Protein AF-A0A450SAB7-F1 (afdb_monomer_lite)

Organism: NCBI:txid2126340

pLDDT: mean 92.73, std 8.36, range [44.41, 98.0]

Secondary structure (DSSP, 8-state):
---TTHHHHHHHHHHHHHHHHHHTTPPPPHHHHHHHHHHHHHHHHHHHHHHHHHHHHHHHHHHHHHHHHHHHHHHHHHHHHHHHHHHHHHHHHHHHHHHHHHHHHHHHHHHHHHHHHHHHHHHHHHHHHHHHHHHHHHHHHHHHHHHHHHHHHHHHHHH--

Structure (mmCIF, N/CA/C/O backbone):
data_AF-A0A450SAB7-F1
#
_entry.id   AF-A0A450SAB7-F1
#
loop_
_atom_site.group_PDB
_atom_site.id
_atom_site.type_symbol
_atom_site.label_atom_id
_atom_site.label_alt_id
_atom_site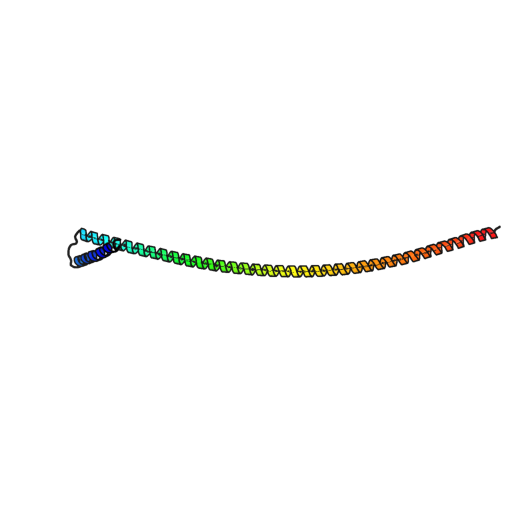.label_comp_id
_atom_site.label_asym_id
_atom_site.label_entity_id
_atom_site.label_seq_id
_atom_site.pdbx_PDB_ins_code
_atom_site.Cartn_x
_atom_site.Cartn_y
_atom_site.Cartn_z
_atom_site.occupancy
_atom_site.B_iso_or_equiv
_atom_site.auth_seq_id
_atom_site.auth_comp_id
_atom_site.auth_asym_id
_atom_site.auth_atom_id
_atom_site.pdbx_PDB_model_num
ATOM 1 N N . MET A 1 1 ? -38.929 15.136 47.526 1.00 44.41 1 MET A N 1
ATOM 2 C CA . MET A 1 1 ? -38.380 13.835 47.103 1.00 44.41 1 MET A CA 1
ATOM 3 C C . MET A 1 1 ? -38.341 13.004 48.370 1.00 44.41 1 MET A C 1
ATOM 5 O O . MET A 1 1 ? -37.543 13.317 49.239 1.00 44.41 1 MET A O 1
ATOM 9 N N . PHE A 1 2 ? -39.339 12.145 48.585 1.00 47.22 2 PHE A N 1
ATOM 10 C CA . PHE A 1 2 ? -39.374 11.290 49.775 1.00 47.22 2 PHE A CA 1
ATOM 11 C C . PHE A 1 2 ? -38.176 10.336 49.702 1.00 47.22 2 PHE A C 1
ATOM 13 O O . PHE A 1 2 ? -37.853 9.883 48.605 1.00 47.22 2 PHE A O 1
ATOM 20 N N . ASP A 1 3 ? -37.490 10.091 50.820 1.00 51.09 3 ASP A N 1
ATOM 21 C CA . ASP A 1 3 ? -36.379 9.136 50.872 1.00 51.09 3 ASP A CA 1
ATOM 22 C C . ASP A 1 3 ? -36.856 7.785 50.321 1.00 51.09 3 ASP A C 1
ATOM 24 O O . ASP A 1 3 ? -37.761 7.160 50.881 1.00 51.09 3 ASP A O 1
ATOM 28 N N . ASN A 1 4 ? -36.256 7.353 49.209 1.00 60.25 4 ASN A N 1
ATOM 29 C CA . ASN A 1 4 ? -36.675 6.177 48.436 1.00 60.25 4 ASN A CA 1
ATOM 30 C C . ASN A 1 4 ? -36.613 4.853 49.227 1.00 60.25 4 ASN A C 1
ATOM 32 O O . ASN A 1 4 ? -37.200 3.872 48.787 1.00 60.25 4 ASN A O 1
ATOM 36 N N . ASP A 1 5 ? -35.973 4.840 50.401 1.00 79.12 5 ASP A N 1
ATOM 37 C CA . ASP A 1 5 ? -35.764 3.639 51.221 1.00 79.12 5 ASP A CA 1
ATOM 38 C C . ASP A 1 5 ? -36.617 3.591 52.500 1.00 79.12 5 ASP A C 1
ATOM 40 O O . ASP A 1 5 ? -36.474 2.663 53.296 1.00 79.12 5 ASP A O 1
ATOM 44 N N . ILE A 1 6 ? -37.493 4.574 52.756 1.00 84.69 6 ILE A N 1
ATOM 45 C CA . ILE A 1 6 ? -38.307 4.584 53.993 1.00 84.69 6 ILE A CA 1
ATOM 46 C C . ILE A 1 6 ? -39.180 3.325 54.085 1.00 84.69 6 ILE A C 1
ATOM 48 O O . ILE A 1 6 ? -39.285 2.719 55.151 1.00 84.69 6 ILE A O 1
ATOM 52 N N . PHE A 1 7 ? -39.790 2.923 52.969 1.00 85.38 7 PHE A N 1
ATOM 53 C CA . PHE A 1 7 ? -40.660 1.750 52.912 1.00 85.38 7 PHE A CA 1
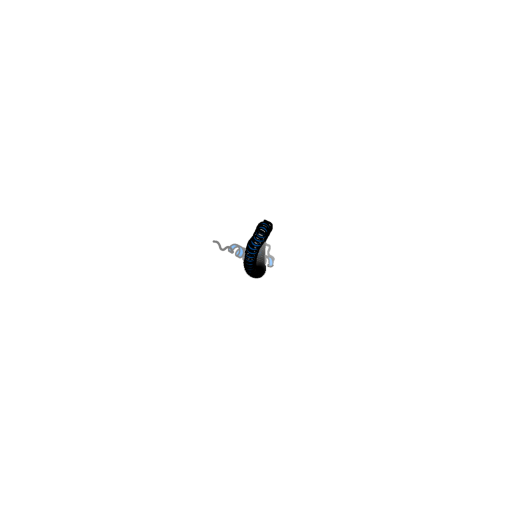ATOM 54 C C . PHE A 1 7 ? -39.885 0.440 53.098 1.00 85.38 7 PHE A C 1
ATOM 56 O O . PHE A 1 7 ? -40.333 -0.421 53.847 1.00 85.38 7 PHE A O 1
ATOM 63 N N . GLU A 1 8 ? -38.705 0.319 52.486 1.00 86.56 8 GLU A N 1
ATOM 64 C CA . GLU A 1 8 ? -37.839 -0.859 52.624 1.00 86.56 8 GLU A CA 1
ATOM 65 C C . GLU A 1 8 ? -37.318 -1.012 54.055 1.00 86.56 8 GLU A C 1
ATOM 67 O O . GLU A 1 8 ? -37.449 -2.074 54.654 1.00 86.56 8 GLU A O 1
ATOM 72 N N . LYS A 1 9 ? -36.835 0.075 54.670 1.00 90.31 9 LYS A N 1
ATOM 73 C CA . LYS A 1 9 ? -36.402 0.062 56.079 1.00 90.31 9 LYS A CA 1
ATOM 74 C C . LYS A 1 9 ? -37.541 -0.301 57.030 1.00 90.31 9 LYS A C 1
ATOM 76 O O . LYS A 1 9 ? -37.324 -1.005 58.016 1.00 90.31 9 LYS A O 1
ATOM 81 N N . TRP A 1 10 ? -38.755 0.175 56.745 1.00 92.12 10 TRP A N 1
ATOM 82 C CA . TRP A 1 10 ? -39.942 -0.187 57.516 1.00 92.12 10 TRP A CA 1
ATOM 83 C C . TRP A 1 10 ? -40.319 -1.665 57.329 1.00 92.12 10 TRP A C 1
ATOM 85 O O . TRP A 1 10 ? -40.584 -2.344 58.321 1.00 92.12 10 TRP A O 1
ATOM 95 N N . LEU A 1 11 ? -40.295 -2.180 56.094 1.00 91.12 11 LEU A N 1
ATOM 96 C CA . LEU A 1 11 ? -40.537 -3.593 55.781 1.00 91.12 11 LEU A CA 1
ATOM 97 C C . LEU A 1 11 ? -39.510 -4.511 56.451 1.00 91.12 11 LEU A C 1
ATOM 99 O O . LEU A 1 11 ? -39.886 -5.551 56.991 1.00 91.12 11 LEU A O 1
ATOM 103 N N . ASP A 1 12 ? -38.236 -4.125 56.460 1.00 92.31 12 ASP A N 1
ATOM 104 C CA . ASP A 1 12 ? -37.149 -4.865 57.108 1.00 92.31 12 ASP A CA 1
ATOM 105 C C . ASP A 1 12 ? -37.350 -4.955 58.611 1.00 92.31 12 ASP A C 1
ATOM 107 O O . ASP A 1 12 ? -37.361 -6.049 59.173 1.00 92.31 12 ASP A O 1
ATOM 111 N N . SER A 1 13 ? -37.586 -3.810 59.254 1.00 94.38 13 SER A N 1
ATOM 112 C CA . SER A 1 13 ? -37.861 -3.770 60.688 1.00 94.38 13 SER A CA 1
ATOM 113 C C . SER A 1 13 ? -39.097 -4.599 61.029 1.00 94.38 13 SER A C 1
ATOM 115 O O . SER A 1 13 ? -39.061 -5.423 61.938 1.00 94.38 13 SER A O 1
ATOM 117 N N . LYS A 1 14 ? -40.192 -4.424 60.278 1.00 93.50 14 LYS A N 1
ATOM 118 C CA . LYS A 1 14 ? -41.463 -5.072 60.597 1.00 93.50 14 LYS A CA 1
ATOM 119 C C . LYS A 1 14 ? -41.436 -6.576 60.342 1.00 93.50 14 LYS A C 1
ATOM 121 O O . LYS A 1 14 ? -42.002 -7.330 61.128 1.00 93.50 14 LYS A O 1
ATOM 126 N N . SER A 1 15 ? -40.794 -7.017 59.262 1.00 93.12 15 SER A N 1
ATOM 127 C CA . SER A 1 15 ? -40.608 -8.444 58.985 1.00 93.12 15 SER A CA 1
ATOM 128 C C . SER A 1 15 ? -39.698 -9.108 60.020 1.00 93.12 15 SER A C 1
ATOM 130 O O . SER A 1 15 ? -40.005 -10.223 60.433 1.00 93.12 15 SER A O 1
ATOM 132 N N . GLY A 1 16 ? -38.661 -8.414 60.508 1.00 93.62 16 GLY A N 1
ATOM 133 C CA . GLY A 1 16 ? -37.814 -8.871 61.615 1.00 93.62 16 GLY A CA 1
ATOM 134 C C . GLY A 1 16 ? -38.610 -9.149 62.893 1.00 93.62 16 GLY A C 1
ATOM 135 O O . GLY A 1 16 ? -38.570 -10.271 63.398 1.00 93.62 16 GLY A O 1
ATOM 136 N N . ASP A 1 17 ? -39.418 -8.181 63.340 1.00 94.06 17 ASP A N 1
ATOM 137 C CA . ASP A 1 17 ? -40.289 -8.334 64.518 1.00 94.06 17 ASP A CA 1
ATOM 138 C C . ASP A 1 17 ? -41.258 -9.525 64.370 1.00 94.06 17 ASP A C 1
ATOM 140 O O . ASP A 1 17 ? -41.539 -10.256 65.321 1.00 94.06 17 ASP A O 1
ATOM 144 N N . ILE A 1 18 ? -41.795 -9.729 63.160 1.00 92.69 18 ILE A N 1
ATOM 145 C CA . ILE A 1 18 ? -42.744 -10.809 62.857 1.00 92.69 18 ILE A CA 1
ATOM 146 C C . ILE A 1 18 ? -42.056 -12.181 62.893 1.00 92.69 18 ILE A C 1
ATOM 148 O O . ILE A 1 18 ? -42.632 -13.139 63.412 1.00 92.69 18 ILE A O 1
ATOM 152 N N . VAL A 1 19 ? -40.837 -12.288 62.359 1.00 91.88 19 VAL A N 1
ATOM 153 C CA . VAL A 1 19 ? -40.046 -13.529 62.388 1.00 91.88 19 VAL A CA 1
ATOM 154 C C . VAL A 1 19 ? -39.644 -13.882 63.822 1.00 91.88 19 VAL A C 1
ATOM 156 O O . VAL A 1 19 ? -39.727 -15.048 64.205 1.00 91.88 19 VAL A O 1
ATOM 159 N N . GLU A 1 20 ? -39.271 -12.896 64.640 1.00 92.88 20 GLU A N 1
ATOM 160 C CA . GLU A 1 20 ? -38.942 -13.107 66.054 1.00 92.88 20 GLU A CA 1
ATOM 161 C C . GLU A 1 20 ? -40.156 -13.602 66.852 1.00 92.88 20 GLU A C 1
ATOM 163 O O . GLU A 1 20 ? -40.076 -14.606 67.563 1.00 92.88 20 GLU A O 1
ATOM 168 N N . LYS A 1 21 ? -41.315 -12.971 66.647 1.00 91.38 21 LYS A N 1
ATOM 169 C CA . LYS A 1 21 ? -42.599 -13.383 67.229 1.00 91.38 21 LYS A CA 1
ATOM 170 C C . LYS A 1 21 ? -43.003 -14.808 66.819 1.00 91.38 21 LYS A C 1
ATOM 172 O O . LYS A 1 21 ? -43.470 -15.590 67.647 1.00 91.38 21 LYS A O 1
ATOM 177 N N . MET A 1 22 ? -42.772 -15.178 65.557 1.00 89.81 22 MET A N 1
ATOM 178 C CA . MET A 1 22 ? -42.976 -16.547 65.070 1.00 89.81 22 MET A CA 1
ATOM 179 C C . MET A 1 22 ? -42.028 -17.542 65.764 1.00 89.81 22 MET A C 1
ATOM 181 O O . MET A 1 22 ? -42.448 -18.642 66.121 1.00 89.81 22 MET A O 1
ATOM 185 N N . GLY A 1 23 ? -40.773 -17.149 66.011 1.00 89.25 23 GLY A N 1
ATOM 186 C CA . GLY A 1 23 ? -39.787 -17.943 66.755 1.00 89.25 23 GLY A CA 1
ATOM 187 C C . GLY A 1 23 ? -40.144 -18.165 68.231 1.00 89.25 23 GLY A C 1
ATOM 188 O O . GLY A 1 23 ? -39.746 -19.174 68.810 1.00 89.25 23 GLY A O 1
ATOM 189 N N . GLN A 1 24 ? -40.942 -17.272 68.822 1.00 92.38 24 GLN A N 1
ATOM 190 C CA . GLN A 1 24 ? -41.481 -17.399 70.182 1.00 92.38 24 GLN A CA 1
ATOM 191 C C . GLN A 1 24 ? -42.737 -18.295 70.262 1.00 92.38 24 GLN A C 1
ATOM 193 O O . GLN A 1 24 ? -43.230 -18.564 71.356 1.00 92.38 24 GLN A O 1
ATOM 198 N N . GLY A 1 25 ? -43.236 -18.804 69.127 1.00 87.88 25 GLY A N 1
ATOM 199 C CA . GLY A 1 25 ? -44.375 -19.727 69.062 1.00 87.88 25 GLY A CA 1
ATOM 200 C C . GLY A 1 25 ? -45.752 -19.055 69.018 1.00 87.88 25 GLY A C 1
ATOM 201 O O . GLY A 1 25 ? -46.768 -19.732 69.180 1.00 87.88 25 GLY A O 1
ATOM 202 N N . GLU A 1 26 ? -45.814 -17.740 68.796 1.00 90.88 26 GLU A N 1
ATOM 203 C CA . GLU A 1 26 ? -47.079 -17.012 68.683 1.00 90.88 26 GLU A CA 1
ATOM 204 C C . GLU A 1 26 ? -47.734 -17.180 67.298 1.00 90.88 26 GLU A C 1
ATOM 206 O O . GLU A 1 26 ? -47.063 -17.285 66.269 1.00 90.88 26 GLU A O 1
ATOM 211 N N . GLN A 1 27 ? -49.073 -17.163 67.248 1.00 86.25 27 GLN A N 1
ATOM 212 C CA . GLN A 1 27 ? -49.817 -17.203 65.984 1.00 86.25 27 GLN A CA 1
ATOM 213 C C . GLN A 1 27 ? -49.704 -15.880 65.215 1.00 86.25 27 GLN A C 1
ATOM 215 O O . GLN A 1 27 ? -49.916 -14.792 65.761 1.00 86.25 27 GLN A O 1
ATOM 220 N N . LEU A 1 28 ? -49.434 -15.992 63.912 1.00 89.75 28 LEU A N 1
ATOM 221 C CA . LEU A 1 28 ? -49.383 -14.858 62.996 1.00 89.75 28 LEU A CA 1
ATOM 222 C C . LEU A 1 28 ? -50.778 -14.444 62.531 1.00 89.75 28 LEU A C 1
ATOM 224 O O . LEU A 1 28 ? -51.595 -15.269 62.118 1.00 89.75 28 LEU A O 1
ATOM 228 N N . ARG A 1 29 ? -51.027 -13.136 62.538 1.00 92.50 29 ARG A N 1
ATOM 229 C CA . ARG A 1 29 ? -52.217 -12.538 61.923 1.00 92.50 29 ARG A CA 1
ATOM 230 C C . ARG A 1 29 ? -52.074 -12.488 60.401 1.00 92.50 29 ARG A C 1
ATOM 232 O O . ARG A 1 29 ? -50.967 -12.443 59.870 1.00 92.50 29 ARG A O 1
ATOM 239 N N . THR A 1 30 ? -53.199 -12.405 59.689 1.00 90.06 30 THR A N 1
ATOM 240 C CA . THR A 1 30 ? -53.230 -12.277 58.219 1.00 90.06 30 THR A CA 1
ATOM 241 C C . THR A 1 30 ? -52.406 -11.093 57.711 1.00 90.06 30 THR A C 1
ATOM 243 O O . THR A 1 30 ? -51.694 -11.216 56.720 1.00 90.06 30 THR A O 1
ATOM 246 N N . GLU A 1 31 ? -52.437 -9.964 58.421 1.00 91.12 31 GLU A N 1
ATOM 247 C CA . GLU A 1 31 ? -51.632 -8.776 58.108 1.00 91.12 31 GLU A CA 1
ATOM 248 C C . GLU A 1 31 ? -50.125 -9.023 58.260 1.00 91.12 31 GLU A C 1
ATOM 250 O O . GLU A 1 31 ? -49.339 -8.587 57.424 1.00 91.12 31 GLU A O 1
ATOM 255 N N . GLU A 1 32 ? -49.720 -9.777 59.286 1.00 91.94 32 GLU A N 1
ATOM 256 C CA . GLU A 1 32 ? -48.316 -10.133 59.527 1.00 91.94 32 GLU A CA 1
ATOM 257 C C . GLU A 1 32 ? -47.807 -11.090 58.433 1.00 91.94 32 GLU A C 1
ATOM 259 O O . GLU A 1 32 ? -46.698 -10.921 57.929 1.00 91.94 32 GLU A O 1
ATOM 264 N N . MET A 1 33 ? -48.648 -12.025 57.972 1.00 92.00 33 MET A N 1
ATOM 265 C CA . MET A 1 33 ? -48.336 -12.871 56.812 1.00 92.00 33 MET A CA 1
ATOM 266 C C . MET A 1 33 ? -48.206 -12.061 55.513 1.00 92.00 33 MET A C 1
ATOM 268 O O . MET A 1 33 ? -47.289 -12.314 54.733 1.00 92.00 33 MET A O 1
ATOM 272 N N . MET A 1 34 ? -49.070 -11.063 55.284 1.00 91.88 34 MET A N 1
ATOM 273 C CA . MET A 1 34 ? -48.954 -10.178 54.115 1.00 91.88 34 MET A CA 1
ATOM 274 C C . MET A 1 34 ? -47.631 -9.404 54.111 1.00 91.88 34 MET A C 1
ATOM 276 O O . MET A 1 34 ? -47.007 -9.285 53.059 1.00 91.88 34 MET A O 1
ATOM 280 N N . VAL A 1 35 ? -47.157 -8.937 55.272 1.00 93.69 35 VAL A N 1
ATOM 281 C CA . VAL A 1 35 ? -45.854 -8.258 55.384 1.00 93.69 35 VAL A CA 1
ATOM 282 C C . VAL A 1 35 ? -44.693 -9.190 55.018 1.00 93.69 35 VAL A C 1
ATOM 284 O O . VAL A 1 35 ? -43.794 -8.776 54.286 1.00 93.69 35 VAL A O 1
ATOM 287 N N . LEU A 1 36 ? -44.723 -10.456 55.447 1.00 91.88 36 LEU A N 1
ATOM 288 C CA . LEU A 1 36 ? -43.703 -11.443 55.062 1.00 91.88 36 LEU A CA 1
ATOM 289 C C . LEU A 1 36 ? -43.710 -11.733 53.553 1.00 91.88 36 LEU A C 1
ATOM 291 O O . LEU A 1 36 ? -42.645 -11.827 52.944 1.00 91.88 36 LEU A O 1
ATOM 295 N N . VAL A 1 37 ? -44.891 -11.831 52.934 1.00 93.06 37 VAL A N 1
ATOM 296 C CA . VAL A 1 37 ? -45.020 -12.013 51.477 1.00 93.06 37 VAL A CA 1
ATOM 297 C C . VAL A 1 37 ? -44.471 -10.802 50.724 1.00 93.06 37 VAL A C 1
ATOM 299 O O . VAL A 1 37 ? -43.697 -10.974 49.784 1.00 93.06 37 VAL A O 1
ATOM 302 N N . LEU A 1 38 ? -44.815 -9.584 51.153 1.00 91.12 38 LEU A N 1
ATOM 303 C CA . LEU A 1 38 ? -44.292 -8.349 50.561 1.00 91.12 38 LEU A CA 1
ATOM 304 C C . LEU A 1 38 ? -42.769 -8.266 50.691 1.00 91.12 38 LEU A C 1
ATOM 306 O O . LEU A 1 38 ? -42.093 -7.900 49.731 1.00 91.12 38 LEU A O 1
ATOM 310 N N . LYS A 1 39 ? -42.216 -8.671 51.839 1.00 91.12 39 LYS A N 1
ATOM 311 C CA . LYS A 1 39 ? -40.767 -8.723 52.042 1.00 91.12 39 LYS A CA 1
ATOM 312 C C . LYS A 1 39 ? -40.094 -9.745 51.124 1.00 91.12 39 LYS A C 1
ATOM 314 O O . LYS A 1 39 ? -39.067 -9.443 50.519 1.00 91.12 39 LYS A O 1
ATOM 319 N N . ALA A 1 40 ? -40.673 -10.937 50.987 1.00 91.12 40 ALA A N 1
ATOM 320 C CA . ALA A 1 40 ? -40.163 -11.966 50.085 1.00 91.12 40 ALA A CA 1
ATOM 321 C C . ALA A 1 40 ? -40.188 -11.504 48.616 1.00 91.12 40 ALA A C 1
ATOM 323 O O . ALA A 1 40 ? -39.214 -11.706 47.892 1.00 91.12 40 ALA A O 1
ATOM 324 N N . GLN A 1 41 ? -41.268 -10.839 48.193 1.00 89.75 41 GLN A N 1
ATOM 325 C CA . GLN A 1 41 ? -41.386 -10.267 46.851 1.00 89.75 41 GLN A CA 1
ATOM 326 C C . GLN A 1 41 ? -40.372 -9.146 46.617 1.00 89.75 41 GLN A C 1
ATOM 328 O O . GLN A 1 41 ? -39.663 -9.196 45.614 1.00 89.75 41 GLN A O 1
ATOM 333 N N . SER A 1 42 ? -40.251 -8.184 47.541 1.00 89.69 42 SER A N 1
ATOM 334 C CA . SER A 1 42 ? -39.244 -7.114 47.460 1.00 89.69 42 SER A CA 1
ATOM 335 C C . SER A 1 42 ? -37.835 -7.701 47.303 1.00 89.69 42 SER A C 1
ATOM 337 O O . SER A 1 42 ? -37.130 -7.373 46.349 1.00 89.69 42 SER A O 1
ATOM 339 N N . ASN A 1 43 ? -37.455 -8.667 48.145 1.00 88.06 43 ASN A N 1
ATOM 340 C CA . ASN A 1 43 ? -36.151 -9.330 48.053 1.00 88.06 43 ASN A CA 1
ATOM 341 C C . ASN A 1 43 ? -35.917 -10.020 46.701 1.00 88.06 43 ASN A C 1
ATOM 343 O O . ASN A 1 43 ? -34.812 -9.955 46.164 1.00 88.06 43 ASN A O 1
ATOM 347 N N . HIS A 1 44 ? -36.938 -10.680 46.146 1.00 88.44 44 HIS A N 1
ATOM 348 C CA . HIS A 1 44 ? -36.834 -11.326 44.839 1.00 88.44 44 HIS A CA 1
ATOM 349 C C . HIS A 1 44 ? -36.621 -10.306 43.711 1.00 88.44 44 HIS A C 1
ATOM 351 O O . HIS A 1 44 ? -35.769 -10.525 42.850 1.00 88.44 44 HIS A O 1
ATOM 357 N N . PHE A 1 45 ? -37.321 -9.166 43.750 1.00 88.19 45 PHE A N 1
ATOM 358 C CA . PHE A 1 45 ? -37.113 -8.072 42.796 1.00 88.19 45 PHE A CA 1
ATOM 359 C C . PHE A 1 45 ? -35.720 -7.441 42.922 1.00 88.19 45 PHE A C 1
ATOM 361 O O . PHE A 1 45 ? -35.088 -7.181 41.900 1.00 88.19 45 PHE A O 1
ATOM 368 N N . HIS A 1 46 ? -35.209 -7.249 44.144 1.00 86.56 46 HIS A N 1
ATOM 369 C CA . HIS A 1 46 ? -33.846 -6.744 44.373 1.00 86.56 46 HIS A CA 1
ATOM 370 C C . HIS A 1 46 ? -32.772 -7.687 43.828 1.00 86.56 46 HIS A C 1
ATOM 372 O O . HIS A 1 46 ? -31.798 -7.230 43.231 1.00 86.56 46 HIS A O 1
ATOM 378 N N . HIS A 1 47 ? -32.942 -9.000 44.008 1.00 90.19 47 HIS A N 1
ATOM 379 C CA . HIS A 1 47 ? -32.041 -9.990 43.414 1.00 90.19 47 HIS A CA 1
ATOM 380 C C . HIS A 1 47 ? -32.083 -9.948 41.885 1.00 90.19 47 HIS A C 1
ATOM 382 O O . HIS A 1 47 ? -31.031 -9.868 41.258 1.00 90.19 47 HIS A O 1
ATOM 388 N N . LEU A 1 48 ? -33.281 -9.915 41.296 1.00 93.31 48 LEU A N 1
ATOM 389 C CA . LEU A 1 48 ? -33.445 -9.859 39.845 1.00 93.31 48 LEU A CA 1
ATOM 390 C C . LEU A 1 48 ? -32.821 -8.592 39.236 1.00 93.31 48 LEU A C 1
ATOM 392 O O . LEU A 1 48 ? -32.130 -8.680 38.226 1.00 93.31 48 LEU A O 1
ATOM 396 N N . ASP A 1 49 ? -33.022 -7.419 39.846 1.00 90.94 49 ASP A N 1
ATOM 397 C CA . ASP A 1 49 ? -32.403 -6.167 39.380 1.00 90.94 49 ASP A CA 1
ATOM 398 C C . ASP A 1 49 ? -30.872 -6.232 39.468 1.00 90.94 49 ASP A C 1
ATOM 400 O O . ASP A 1 49 ? -30.173 -5.810 38.544 1.00 90.94 49 ASP A O 1
ATOM 404 N N . ARG A 1 50 ? -30.335 -6.815 40.547 1.00 93.12 50 ARG A N 1
ATOM 405 C CA . ARG A 1 50 ? -28.889 -6.986 40.719 1.00 93.12 50 ARG A CA 1
ATOM 406 C C . ARG A 1 50 ? -28.293 -7.911 39.660 1.00 93.12 50 ARG A C 1
ATOM 408 O O . ARG A 1 50 ? -27.260 -7.565 39.088 1.00 93.12 50 ARG A O 1
ATOM 415 N N . ASP A 1 51 ? -28.942 -9.039 39.393 1.00 95.69 51 ASP A N 1
ATOM 416 C CA . ASP A 1 51 ? -28.487 -10.023 38.410 1.00 95.69 51 ASP A CA 1
ATOM 417 C C . ASP A 1 51 ? -28.534 -9.432 36.994 1.00 95.69 51 ASP A C 1
ATOM 419 O O . ASP A 1 51 ? -27.528 -9.451 36.286 1.00 95.69 51 ASP A O 1
ATOM 423 N N . LEU A 1 52 ? -29.639 -8.769 36.627 1.00 94.62 52 LEU A N 1
ATOM 424 C CA . LEU A 1 52 ? -29.778 -8.080 35.337 1.00 94.62 52 LEU A CA 1
ATOM 425 C C . LEU A 1 52 ? -28.727 -6.979 35.143 1.00 94.62 52 LEU A C 1
ATOM 427 O O . LEU A 1 52 ? -28.175 -6.818 34.052 1.00 94.62 52 LEU A O 1
ATOM 431 N N . ARG A 1 53 ? -28.421 -6.206 36.192 1.00 95.94 53 ARG A N 1
ATOM 432 C CA . ARG A 1 53 ? -27.334 -5.216 36.143 1.00 95.94 53 ARG A CA 1
ATOM 433 C C . ARG A 1 53 ? -25.978 -5.882 35.964 1.00 95.94 53 ARG A C 1
ATOM 435 O O . ARG A 1 53 ? -25.165 -5.363 35.203 1.00 95.94 53 ARG A O 1
ATOM 442 N N . GLY A 1 54 ? -25.740 -7.000 36.646 1.00 96.38 54 GLY A N 1
ATOM 443 C CA . GLY A 1 54 ? -24.523 -7.793 36.504 1.00 96.38 54 GLY A CA 1
ATOM 444 C C . GLY A 1 54 ? -24.327 -8.279 35.070 1.00 96.38 54 GLY A C 1
ATOM 445 O O . GLY A 1 54 ? -23.275 -8.034 34.482 1.00 96.38 54 GLY A O 1
ATOM 446 N N . GLU A 1 55 ? -25.362 -8.872 34.475 1.00 97.00 55 GLU A N 1
ATOM 447 C CA . GLU A 1 55 ? -25.341 -9.336 33.084 1.00 97.00 55 GLU A CA 1
ATOM 448 C C . GLU A 1 55 ? -25.127 -8.189 32.091 1.00 97.00 55 GLU A C 1
ATOM 450 O O . GLU A 1 55 ? -24.315 -8.312 31.176 1.00 97.00 55 GLU A O 1
ATOM 455 N N . MET A 1 56 ? -25.787 -7.041 32.283 1.00 95.75 56 MET A N 1
ATOM 456 C CA . MET A 1 56 ? -25.563 -5.869 31.427 1.00 95.75 56 MET A CA 1
ATOM 457 C C . MET A 1 56 ? -24.130 -5.337 31.512 1.00 95.75 56 MET A C 1
ATOM 459 O O . MET A 1 56 ? -23.592 -4.868 30.507 1.00 95.75 56 MET A O 1
ATOM 463 N N . ILE A 1 57 ? -23.514 -5.372 32.697 1.00 97.06 57 ILE A N 1
ATOM 464 C CA . ILE A 1 57 ? -22.119 -4.957 32.876 1.00 97.06 57 ILE A CA 1
ATOM 465 C C . ILE A 1 57 ? -21.193 -5.940 32.161 1.00 97.06 57 ILE A C 1
ATOM 467 O O . ILE A 1 57 ? -20.378 -5.496 31.357 1.00 97.06 57 ILE A O 1
ATOM 471 N N . ALA A 1 58 ? -21.371 -7.244 32.382 1.00 96.75 58 ALA A N 1
ATOM 472 C CA . ALA A 1 58 ? -20.574 -8.281 31.731 1.00 96.75 58 ALA A CA 1
ATOM 473 C C . ALA A 1 58 ? -20.680 -8.196 30.200 1.00 96.75 58 ALA A C 1
ATOM 475 O O . ALA A 1 58 ? -19.667 -8.113 29.513 1.00 96.75 58 ALA A O 1
ATOM 476 N N . LEU A 1 59 ? -21.899 -8.080 29.663 1.00 97.31 59 LEU A N 1
ATOM 477 C CA . LEU A 1 59 ? -22.126 -7.922 28.226 1.00 97.31 59 LEU A CA 1
ATOM 478 C C . LEU A 1 59 ? -21.418 -6.680 27.668 1.00 97.31 59 LEU A C 1
ATOM 480 O O . LEU A 1 59 ? -20.852 -6.708 26.576 1.00 97.31 59 LEU A O 1
ATOM 484 N N . ARG A 1 60 ? -21.451 -5.565 28.405 1.00 97.31 60 ARG A N 1
ATOM 485 C CA . ARG A 1 60 ? -20.772 -4.333 27.996 1.00 97.31 60 ARG A CA 1
ATOM 486 C C . ARG A 1 60 ? -19.256 -4.503 27.996 1.00 97.31 60 ARG A C 1
ATOM 488 O O . ARG A 1 60 ? -18.606 -3.986 27.090 1.00 97.31 60 ARG A O 1
ATOM 495 N N . GLU A 1 61 ? -18.705 -5.172 29.000 1.00 97.38 61 GLU A N 1
ATOM 496 C CA . GLU A 1 61 ? -17.272 -5.455 29.094 1.00 97.38 61 GLU A CA 1
ATOM 497 C C . GLU A 1 61 ? -16.814 -6.377 27.960 1.00 97.38 61 GLU A C 1
ATOM 499 O O . GLU A 1 61 ? -15.829 -6.059 27.290 1.00 97.38 61 GLU A O 1
ATOM 504 N N . ASP A 1 62 ? -17.574 -7.431 27.666 1.00 97.81 62 ASP A N 1
ATOM 505 C CA . ASP A 1 62 ? -17.303 -8.358 26.565 1.00 97.81 62 ASP A CA 1
ATOM 506 C C . ASP A 1 62 ? -17.324 -7.640 25.213 1.00 97.81 62 ASP A C 1
ATOM 508 O O . ASP A 1 62 ? -16.366 -7.725 24.442 1.00 97.81 62 ASP A O 1
ATOM 512 N N . LEU A 1 63 ? -18.358 -6.831 24.955 1.00 96.81 63 LEU A N 1
ATOM 513 C CA . LEU A 1 63 ? -18.443 -6.023 23.735 1.00 96.81 63 LEU A CA 1
ATOM 514 C C . LEU A 1 63 ? -17.286 -5.023 23.623 1.00 96.81 63 LEU A C 1
ATOM 516 O O . LEU A 1 63 ? -16.776 -4.770 22.531 1.00 96.81 63 LEU A O 1
ATOM 520 N N . GLN A 1 64 ? -16.853 -4.429 24.737 1.00 97.56 64 GLN A N 1
ATOM 521 C CA . GLN A 1 64 ? -15.700 -3.529 24.742 1.00 97.56 64 GLN A CA 1
ATOM 522 C C . GLN A 1 64 ? -14.393 -4.270 24.457 1.00 97.56 64 GLN A C 1
ATOM 524 O O . GLN A 1 64 ? -13.544 -3.743 23.729 1.00 97.56 64 GLN A O 1
ATOM 529 N N . ALA A 1 65 ? -14.225 -5.470 25.010 1.00 97.62 65 ALA A N 1
ATOM 530 C CA . ALA A 1 65 ? -13.075 -6.318 24.745 1.00 97.62 65 ALA A CA 1
ATOM 531 C C . ALA A 1 65 ? -13.032 -6.730 23.267 1.00 97.62 65 ALA A C 1
ATOM 533 O O . ALA A 1 65 ? -12.002 -6.534 22.622 1.00 97.62 65 ALA A O 1
ATOM 534 N N . GLU A 1 66 ? -14.154 -7.184 22.710 1.00 98.00 66 GLU A N 1
ATOM 535 C CA . GLU A 1 66 ? -14.274 -7.591 21.307 1.00 98.00 66 GLU A CA 1
ATOM 536 C C . GLU A 1 66 ? -14.055 -6.416 20.340 1.00 98.00 66 GLU A C 1
ATOM 538 O O . GLU A 1 66 ? -13.334 -6.520 19.350 1.00 98.00 66 GLU A O 1
ATOM 543 N N . MET A 1 67 ? -14.581 -5.230 20.655 1.00 97.06 67 MET A N 1
ATOM 544 C CA . MET A 1 67 ? -14.308 -4.031 19.855 1.00 97.06 67 MET A CA 1
ATOM 545 C C . MET A 1 67 ? -12.833 -3.627 19.901 1.00 97.06 67 MET A C 1
ATOM 547 O O . MET A 1 67 ? -12.282 -3.128 18.914 1.00 97.06 67 MET A O 1
ATOM 551 N N . LYS A 1 68 ? -12.167 -3.829 21.042 1.00 97.31 68 LYS A N 1
ATOM 552 C CA . LYS A 1 68 ? -10.738 -3.545 21.184 1.00 97.31 68 LYS A CA 1
ATOM 553 C C . LYS A 1 68 ? -9.892 -4.533 20.384 1.00 97.31 68 LYS A C 1
ATOM 555 O O . LYS A 1 68 ? -8.941 -4.091 19.736 1.00 97.31 68 LYS A O 1
ATOM 560 N N . THR A 1 69 ? -10.222 -5.824 20.414 1.00 97.38 69 THR A N 1
ATOM 561 C CA . THR A 1 69 ? -9.523 -6.841 19.615 1.00 97.38 69 THR A CA 1
ATOM 562 C C . THR A 1 69 ? -9.730 -6.581 18.130 1.00 97.38 69 THR A C 1
ATOM 564 O O . THR A 1 69 ? -8.747 -6.411 17.418 1.00 97.38 69 THR A O 1
ATOM 567 N N . LEU A 1 70 ? -10.972 -6.367 17.688 1.00 97.50 70 LEU A N 1
ATOM 568 C CA . LEU A 1 70 ? -11.289 -6.062 16.292 1.00 97.50 70 LEU A CA 1
ATOM 569 C C . LEU A 1 70 ? -10.542 -4.819 15.785 1.00 97.50 70 LEU A C 1
ATOM 571 O O . LEU A 1 70 ? -9.983 -4.813 14.688 1.00 97.50 70 LEU A O 1
ATOM 575 N N . ARG A 1 71 ? -10.463 -3.761 16.602 1.00 97.44 71 ARG A N 1
ATOM 576 C CA . ARG A 1 71 ? -9.684 -2.562 16.262 1.00 97.44 71 ARG A CA 1
ATOM 577 C C . ARG A 1 71 ? -8.185 -2.845 16.160 1.00 97.44 71 ARG A C 1
ATOM 579 O O . ARG A 1 71 ? -7.523 -2.265 15.300 1.00 97.44 71 ARG A O 1
ATOM 586 N N . SER A 1 72 ? -7.650 -3.681 17.045 1.00 97.69 72 SER A N 1
ATOM 587 C CA . SER A 1 72 ? -6.242 -4.084 17.027 1.00 97.69 72 SER A CA 1
ATOM 588 C C . SER A 1 72 ? -5.914 -4.905 15.778 1.00 97.69 72 SER A C 1
ATOM 590 O O . SER A 1 72 ? -4.940 -4.602 15.087 1.00 97.69 72 SER A O 1
ATOM 592 N N . ASP A 1 73 ? -6.756 -5.880 15.445 1.00 97.56 73 ASP A N 1
ATOM 593 C CA . ASP A 1 73 ? -6.583 -6.749 14.279 1.00 97.56 73 ASP A CA 1
ATOM 594 C C . ASP A 1 73 ? -6.640 -5.940 12.987 1.00 97.56 73 ASP A C 1
ATOM 596 O O . ASP A 1 73 ? -5.733 -6.019 12.159 1.00 97.56 73 ASP A O 1
ATOM 600 N N . PHE A 1 74 ? -7.625 -5.046 12.874 1.00 97.00 74 PHE A N 1
ATOM 601 C CA . PHE A 1 74 ? -7.737 -4.140 11.736 1.00 97.00 74 PHE A CA 1
ATOM 602 C C . PHE A 1 74 ? -6.508 -3.230 11.585 1.00 97.00 74 PHE A C 1
ATOM 604 O O . PHE A 1 74 ? -6.024 -3.000 10.478 1.00 97.00 74 PHE A O 1
ATOM 611 N N . GLN A 1 75 ? -5.964 -2.708 12.690 1.00 97.62 75 GLN A N 1
ATOM 612 C CA . GLN A 1 75 ? -4.735 -1.907 12.645 1.00 97.62 75 GLN A CA 1
ATOM 613 C C . GLN A 1 75 ? -3.521 -2.724 12.198 1.00 97.62 75 GLN A C 1
ATOM 615 O O . GLN A 1 75 ? -2.668 -2.196 11.479 1.00 97.62 75 GLN A O 1
ATOM 620 N N . SER A 1 76 ? -3.433 -3.983 12.627 1.00 97.56 76 SER A N 1
ATOM 621 C CA . SER A 1 76 ? -2.376 -4.903 12.213 1.00 97.56 76 SER A CA 1
ATOM 622 C C . SER A 1 76 ? -2.462 -5.189 10.714 1.00 97.56 76 SER A C 1
ATOM 624 O O . SER A 1 76 ? -1.496 -4.962 9.987 1.00 97.56 76 SER A O 1
ATOM 626 N N . GLU A 1 77 ? -3.645 -5.564 10.225 1.00 97.88 77 GLU A N 1
ATOM 627 C CA . GLU A 1 77 ? -3.880 -5.863 8.812 1.00 97.88 77 GLU A CA 1
ATOM 628 C C . GLU A 1 77 ? -3.606 -4.646 7.918 1.00 97.88 77 GLU A C 1
ATOM 630 O O . GLU A 1 77 ? -2.916 -4.753 6.903 1.00 97.88 77 GLU A O 1
ATOM 635 N N . MET A 1 78 ? -4.040 -3.453 8.338 1.00 97.50 78 MET A N 1
ATOM 636 C CA . MET A 1 78 ? -3.744 -2.206 7.627 1.00 97.50 78 MET A CA 1
ATOM 637 C C . MET A 1 78 ? -2.246 -1.891 7.573 1.00 97.50 78 MET A C 1
ATOM 639 O O . MET A 1 78 ? -1.763 -1.372 6.563 1.00 97.50 78 MET A O 1
ATOM 643 N N . ARG A 1 79 ? -1.483 -2.201 8.631 1.00 97.75 79 ARG A N 1
ATOM 644 C CA . ARG A 1 79 ? -0.017 -2.070 8.603 1.00 97.75 79 ARG A CA 1
ATOM 645 C C . ARG A 1 79 ? 0.599 -3.045 7.612 1.00 97.75 79 ARG A C 1
ATOM 647 O O . ARG A 1 79 ? 1.382 -2.611 6.771 1.00 97.75 79 ARG A O 1
ATOM 654 N N . THR A 1 80 ? 0.208 -4.315 7.662 1.00 97.44 80 THR A N 1
ATOM 655 C CA . THR A 1 80 ? 0.711 -5.339 6.739 1.00 97.44 80 THR A CA 1
ATOM 656 C C . THR A 1 80 ? 0.410 -4.980 5.287 1.00 97.44 80 THR A C 1
ATOM 658 O O . THR A 1 80 ? 1.301 -5.054 4.442 1.00 97.44 80 THR A O 1
ATOM 661 N N . LEU A 1 81 ? -0.808 -4.518 4.992 1.00 97.69 81 LEU A N 1
ATOM 662 C CA . LEU A 1 81 ? -1.184 -4.074 3.652 1.00 97.69 81 LEU A CA 1
ATOM 663 C C . LEU A 1 81 ? -0.307 -2.907 3.185 1.00 97.69 81 LEU A C 1
ATOM 665 O O . LEU A 1 81 ? 0.184 -2.915 2.058 1.00 97.69 81 LEU A O 1
ATOM 669 N N . ARG A 1 82 ? -0.074 -1.916 4.054 1.00 97.56 82 ARG A N 1
ATOM 670 C CA . ARG A 1 82 ? 0.783 -0.764 3.744 1.00 97.56 82 ARG A CA 1
ATOM 671 C C . ARG A 1 82 ? 2.223 -1.183 3.455 1.00 97.56 82 ARG A C 1
ATOM 673 O O . ARG A 1 82 ? 2.833 -0.659 2.527 1.00 97.56 82 ARG A O 1
ATOM 680 N N . GLU A 1 83 ? 2.758 -2.118 4.231 1.00 97.75 83 GLU A N 1
ATOM 681 C CA . GLU A 1 83 ? 4.102 -2.659 4.030 1.00 97.75 83 GLU A CA 1
ATOM 682 C C . GLU A 1 83 ? 4.222 -3.435 2.713 1.00 97.75 83 GLU A C 1
ATOM 684 O O . GLU A 1 83 ? 5.182 -3.213 1.973 1.00 97.75 83 GLU A O 1
ATOM 689 N N . ASP A 1 84 ? 3.252 -4.295 2.378 1.00 97.81 84 ASP A N 1
ATOM 690 C CA . ASP A 1 84 ? 3.245 -5.003 1.088 1.00 97.81 84 ASP A CA 1
ATOM 691 C C . ASP A 1 84 ? 3.159 -4.016 -0.081 1.00 97.81 84 ASP A C 1
ATOM 693 O O . ASP A 1 84 ? 3.892 -4.128 -1.065 1.00 97.81 84 ASP A O 1
ATOM 697 N N . MET A 1 85 ? 2.317 -2.989 0.055 1.00 97.44 85 MET A N 1
ATOM 698 C CA . MET A 1 85 ? 2.172 -1.947 -0.954 1.00 97.44 85 MET A CA 1
ATOM 699 C C . MET A 1 85 ? 3.490 -1.193 -1.172 1.00 97.44 85 MET A C 1
ATOM 701 O O . MET A 1 85 ? 3.914 -1.037 -2.316 1.00 97.44 85 MET A O 1
ATOM 705 N N . ASN A 1 86 ? 4.188 -0.808 -0.097 1.00 97.94 86 ASN A N 1
ATOM 706 C CA . ASN A 1 86 ? 5.502 -0.165 -0.186 1.00 97.94 86 ASN A CA 1
ATOM 707 C C . ASN A 1 86 ? 6.531 -1.058 -0.894 1.00 97.94 86 ASN A C 1
ATOM 709 O O . ASN A 1 86 ? 7.211 -0.596 -1.806 1.00 97.94 86 ASN A O 1
ATOM 713 N N . ARG A 1 87 ? 6.602 -2.353 -0.554 1.00 97.06 87 ARG A N 1
ATOM 714 C CA . ARG A 1 87 ? 7.518 -3.296 -1.225 1.00 97.06 87 ARG A CA 1
ATOM 715 C C . ARG A 1 87 ? 7.226 -3.425 -2.718 1.00 97.06 87 ARG A C 1
ATOM 717 O O . ARG A 1 87 ? 8.149 -3.513 -3.529 1.00 97.06 87 ARG A O 1
ATOM 724 N N . ARG A 1 88 ? 5.946 -3.441 -3.101 1.00 97.12 88 ARG A N 1
ATOM 725 C CA . ARG A 1 88 ? 5.549 -3.461 -4.516 1.00 97.12 88 ARG A CA 1
ATOM 726 C C . ARG A 1 88 ? 5.960 -2.178 -5.228 1.00 97.12 88 ARG A C 1
ATOM 728 O O . ARG A 1 88 ? 6.468 -2.274 -6.342 1.00 97.12 88 ARG A O 1
ATOM 735 N N . PHE A 1 89 ? 5.795 -1.015 -4.597 1.00 97.44 89 PHE A N 1
ATOM 736 C CA . PHE A 1 89 ? 6.263 0.256 -5.155 1.00 97.44 89 PHE A CA 1
ATOM 737 C C . PHE A 1 89 ? 7.782 0.272 -5.344 1.00 97.44 89 PHE A C 1
ATOM 739 O O . PHE A 1 89 ? 8.236 0.539 -6.450 1.00 97.44 89 PHE A O 1
ATOM 746 N N . GLU A 1 90 ? 8.563 -0.161 -4.354 1.00 97.62 90 GLU A N 1
ATOM 747 C CA . GLU A 1 90 ? 10.023 -0.286 -4.500 1.00 97.62 90 GLU A CA 1
ATOM 748 C C . GLU A 1 90 ? 10.422 -1.235 -5.645 1.00 97.62 90 GLU A C 1
ATOM 750 O O . GLU A 1 90 ? 11.403 -1.012 -6.358 1.00 97.62 90 GLU A O 1
ATOM 755 N N . SER A 1 91 ? 9.672 -2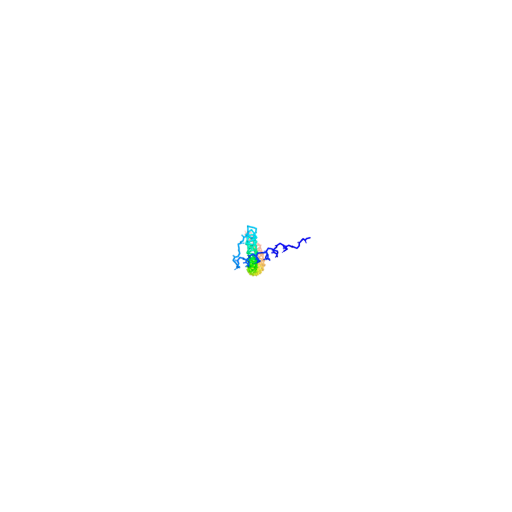.325 -5.843 1.00 97.25 91 SER A N 1
ATOM 756 C CA . SER A 1 91 ? 9.895 -3.235 -6.969 1.00 97.25 91 SER A CA 1
ATOM 757 C C . SER A 1 91 ? 9.588 -2.575 -8.315 1.00 97.25 91 SER A C 1
ATOM 759 O O . SER A 1 91 ? 10.308 -2.812 -9.288 1.00 97.25 91 SER A O 1
ATOM 761 N N . VAL A 1 92 ? 8.539 -1.755 -8.377 1.00 97.44 92 VAL A N 1
ATOM 762 C CA . VAL A 1 92 ? 8.184 -0.968 -9.562 1.00 97.44 92 VAL A CA 1
ATOM 763 C C . VAL A 1 92 ? 9.272 0.062 -9.863 1.00 97.44 92 VAL A C 1
ATOM 765 O O . VAL A 1 92 ? 9.727 0.109 -11.005 1.00 97.44 92 VAL A O 1
ATOM 768 N N . ASP A 1 93 ? 9.765 0.785 -8.860 1.00 97.75 93 ASP A N 1
ATOM 769 C CA . ASP A 1 93 ? 10.842 1.770 -9.021 1.00 97.75 93 ASP A CA 1
ATOM 770 C C . ASP A 1 93 ? 12.107 1.124 -9.602 1.00 97.75 93 ASP A C 1
ATOM 772 O O . ASP A 1 93 ? 12.633 1.576 -10.618 1.00 97.75 93 ASP A O 1
ATOM 776 N N . LYS A 1 94 ? 12.527 -0.033 -9.070 1.00 97.00 94 LYS A N 1
ATOM 777 C CA . LYS A 1 94 ? 13.665 -0.797 -9.623 1.00 97.00 94 LYS A CA 1
ATOM 778 C C . LYS A 1 94 ? 13.460 -1.211 -11.081 1.00 97.00 94 LYS A C 1
ATOM 780 O O . LYS A 1 94 ? 14.416 -1.271 -11.859 1.00 97.00 94 LYS A O 1
ATOM 785 N N . ARG A 1 95 ? 12.225 -1.543 -11.473 1.00 97.25 95 ARG A N 1
ATOM 786 C CA . ARG A 1 95 ? 11.908 -1.867 -12.872 1.00 97.25 95 ARG A CA 1
ATOM 787 C C . ARG A 1 95 ? 12.007 -0.631 -13.757 1.00 97.25 95 ARG A C 1
ATOM 789 O O . ARG A 1 95 ? 12.517 -0.765 -14.866 1.00 97.25 95 ARG A O 1
ATOM 796 N N . PHE A 1 96 ? 11.560 0.530 -13.284 1.00 97.19 96 PHE A N 1
ATOM 797 C CA . PHE A 1 96 ? 11.712 1.792 -14.007 1.00 97.19 96 PHE A CA 1
ATOM 798 C C . PHE A 1 96 ? 13.184 2.169 -14.182 1.00 97.19 96 PHE A C 1
ATOM 800 O O . PHE A 1 96 ? 13.600 2.388 -15.314 1.00 97.19 96 PHE A O 1
ATOM 807 N N . GLU A 1 97 ? 14.011 2.067 -13.140 1.00 97.62 97 GLU A N 1
ATOM 808 C CA . GLU A 1 97 ? 15.463 2.282 -13.267 1.00 97.62 97 GLU A CA 1
ATOM 809 C C . GLU A 1 97 ? 16.107 1.345 -14.306 1.00 97.62 97 GLU A C 1
ATOM 811 O O . GLU A 1 97 ? 16.993 1.730 -15.073 1.00 97.62 97 GLU A O 1
ATOM 816 N N . SER A 1 98 ? 15.671 0.080 -14.355 1.00 97.19 98 SER A N 1
ATOM 817 C CA . SER A 1 98 ? 16.135 -0.863 -15.376 1.00 97.19 98 SER A CA 1
ATOM 818 C C . SER A 1 98 ? 15.669 -0.487 -16.784 1.00 97.19 98 SER A C 1
ATOM 820 O O . SER A 1 98 ? 16.360 -0.822 -17.749 1.00 97.19 98 SER A O 1
ATOM 822 N N . VAL A 1 99 ? 14.496 0.127 -16.924 1.00 97.44 99 VAL A N 1
ATOM 823 C CA . VAL A 1 99 ? 13.977 0.609 -18.206 1.00 97.44 99 VAL A CA 1
ATOM 824 C C . VAL A 1 99 ? 14.779 1.824 -18.663 1.00 97.44 99 VAL A C 1
ATOM 826 O O . VAL A 1 99 ? 15.231 1.825 -19.807 1.00 97.44 99 VAL A O 1
ATOM 829 N N . ASP A 1 100 ? 15.067 2.768 -17.771 1.00 97.50 100 ASP A N 1
ATOM 830 C CA . ASP A 1 100 ? 15.879 3.952 -18.073 1.00 97.50 100 ASP A CA 1
ATOM 831 C C . ASP A 1 100 ? 17.274 3.562 -18.571 1.00 97.50 100 ASP A C 1
ATOM 833 O O . ASP A 1 100 ? 17.694 3.982 -19.649 1.00 97.50 100 ASP A O 1
ATOM 837 N N . LYS A 1 101 ? 17.950 2.626 -17.891 1.00 97.00 101 LYS A N 1
ATOM 838 C CA . LYS A 1 101 ? 19.250 2.093 -18.352 1.00 97.00 101 LYS A CA 1
ATOM 839 C C . LYS A 1 101 ? 19.185 1.464 -19.746 1.00 97.00 101 LYS A C 1
ATOM 841 O O . LYS A 1 101 ? 20.148 1.529 -20.513 1.00 97.00 101 LYS A O 1
ATOM 846 N N . ARG A 1 102 ? 18.068 0.811 -20.087 1.00 97.25 102 ARG A N 1
ATOM 847 C CA . ARG A 1 102 ? 17.871 0.247 -21.431 1.00 97.25 102 ARG A CA 1
ATOM 848 C C . ARG A 1 102 ? 17.678 1.347 -22.466 1.00 97.25 102 ARG A C 1
ATOM 850 O O . ARG A 1 102 ? 18.228 1.203 -23.554 1.00 97.25 102 ARG A O 1
ATOM 857 N N . PHE A 1 103 ? 16.946 2.410 -22.140 1.00 97.12 103 PHE A N 1
ATOM 858 C CA . PHE A 1 103 ? 16.794 3.570 -23.017 1.00 97.12 103 PHE A CA 1
ATOM 859 C C . PHE A 1 103 ? 18.132 4.268 -23.262 1.00 97.12 103 PHE A C 1
ATOM 861 O O . PHE A 1 103 ? 18.509 4.420 -24.418 1.00 97.12 103 PHE A O 1
ATOM 868 N N . GLU A 1 104 ? 18.930 4.522 -22.223 1.00 97.62 104 GLU A N 1
ATOM 869 C CA . GLU A 1 104 ? 20.285 5.072 -22.385 1.00 97.62 104 GLU A CA 1
ATOM 870 C C . GLU A 1 104 ? 21.167 4.202 -23.301 1.00 97.62 104 GLU A C 1
ATOM 872 O O . GLU A 1 104 ? 21.938 4.699 -24.126 1.00 97.62 104 GLU A O 1
ATOM 877 N N . SER A 1 105 ? 21.069 2.872 -23.180 1.00 97.06 105 SER A N 1
ATOM 878 C CA . SER A 1 105 ? 21.786 1.956 -24.073 1.00 97.06 105 SER A CA 1
ATOM 879 C C . SER A 1 105 ? 21.272 2.008 -25.512 1.00 97.06 105 SER A C 1
ATOM 881 O O . SER A 1 105 ? 22.051 1.753 -26.433 1.00 97.06 105 SER A O 1
ATOM 883 N N . VAL A 1 106 ? 19.979 2.251 -25.718 1.00 97.12 106 VAL A N 1
ATOM 884 C CA . VAL A 1 106 ? 19.390 2.404 -27.051 1.00 97.12 106 VAL A CA 1
ATOM 885 C C . VAL A 1 106 ? 19.873 3.708 -27.676 1.00 97.12 106 VAL A C 1
ATOM 887 O O . VAL A 1 106 ? 20.341 3.673 -28.813 1.00 97.12 106 VAL A O 1
ATOM 890 N N . ASP A 1 107 ? 19.878 4.806 -26.923 1.00 97.56 107 ASP A N 1
ATOM 891 C CA . ASP A 1 107 ? 20.364 6.108 -27.387 1.00 97.56 107 ASP A CA 1
ATOM 892 C C . ASP A 1 107 ? 21.824 6.028 -27.845 1.00 97.56 107 ASP A C 1
ATOM 894 O O . ASP A 1 107 ? 22.144 6.397 -28.975 1.00 97.56 107 ASP A O 1
ATOM 898 N N . LYS A 1 108 ? 22.701 5.398 -27.051 1.00 97.12 108 LYS A N 1
ATOM 899 C CA . LYS A 1 108 ? 24.105 5.162 -27.445 1.00 97.12 108 LYS A CA 1
ATOM 900 C C . LYS A 1 108 ? 24.243 4.360 -28.740 1.00 97.12 108 LYS A C 1
ATOM 902 O O . LYS A 1 108 ? 25.152 4.608 -29.532 1.00 97.12 108 LYS A O 1
ATOM 907 N N . ARG A 1 109 ? 23.368 3.374 -28.971 1.00 97.38 109 ARG A N 1
ATOM 908 C CA . ARG A 1 109 ? 23.375 2.593 -30.220 1.00 97.38 109 ARG A CA 1
ATOM 909 C C . ARG A 1 109 ? 22.929 3.438 -31.408 1.00 97.38 109 ARG A C 1
ATOM 911 O O . ARG A 1 109 ? 23.511 3.293 -32.480 1.00 97.38 109 ARG A O 1
ATOM 918 N N . PHE A 1 110 ? 21.935 4.304 -31.227 1.00 97.12 110 PHE A N 1
ATOM 919 C CA . PHE A 1 110 ? 21.516 5.246 -32.263 1.00 97.12 110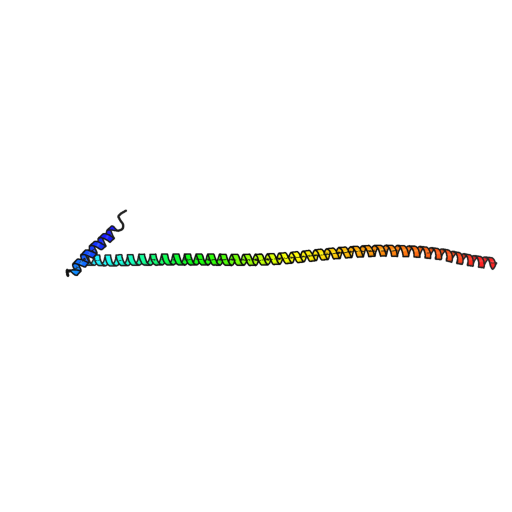 PHE A CA 1
ATOM 920 C C . PHE A 1 110 ? 22.625 6.246 -32.600 1.00 97.12 110 PHE A C 1
ATOM 922 O O . PHE A 1 110 ? 22.884 6.483 -33.778 1.00 97.12 110 PHE A O 1
ATOM 929 N N . GLU A 1 111 ? 23.343 6.764 -31.603 1.00 97.62 111 GLU A N 1
ATOM 930 C CA . GLU A 1 111 ? 24.512 7.620 -31.832 1.00 97.62 111 GLU A CA 1
ATOM 931 C C . GLU A 1 111 ? 25.616 6.908 -32.631 1.00 97.62 111 GLU A C 1
ATOM 933 O O . GLU A 1 111 ? 26.158 7.485 -33.577 1.00 97.62 111 GLU A O 1
ATOM 938 N N . ASP A 1 112 ? 25.941 5.650 -32.301 1.00 97.69 112 ASP A N 1
ATOM 939 C CA . ASP A 1 112 ? 26.923 4.862 -33.066 1.00 97.69 112 ASP A CA 1
ATOM 940 C C . ASP A 1 112 ? 26.454 4.615 -34.508 1.00 97.69 112 ASP A C 1
ATOM 942 O O . ASP A 1 112 ? 27.227 4.762 -35.457 1.00 97.69 112 ASP A O 1
ATOM 946 N N . MET A 1 113 ? 25.170 4.293 -34.698 1.00 97.00 113 MET A N 1
ATOM 947 C CA . MET A 1 113 ? 24.584 4.131 -36.030 1.00 97.00 113 MET A CA 1
ATOM 948 C C . MET A 1 113 ? 24.677 5.415 -36.857 1.00 97.00 113 MET A C 1
ATOM 950 O O . MET A 1 113 ? 25.079 5.349 -38.019 1.00 97.00 113 MET A O 1
ATOM 954 N N . ASN A 1 114 ? 24.379 6.573 -36.262 1.00 97.38 114 ASN A N 1
ATOM 955 C CA . ASN A 1 114 ? 24.498 7.866 -36.936 1.00 97.38 114 ASN A CA 1
ATOM 956 C C . ASN A 1 114 ? 25.942 8.134 -37.377 1.00 97.38 114 ASN A C 1
ATOM 958 O O . ASN A 1 114 ? 26.171 8.474 -38.537 1.00 97.38 114 ASN A O 1
ATOM 962 N N . LYS A 1 115 ? 26.933 7.875 -36.514 1.00 97.06 115 LYS A N 1
ATOM 963 C CA . LYS A 1 115 ? 28.357 8.015 -36.874 1.00 97.06 115 LYS A CA 1
ATOM 964 C C . LYS A 1 115 ? 28.762 7.112 -38.038 1.00 97.06 115 LYS A C 1
ATOM 966 O O . LYS A 1 115 ? 29.478 7.545 -38.940 1.00 97.06 115 LYS A O 1
ATOM 971 N N . ARG A 1 116 ? 28.304 5.856 -38.052 1.00 96.94 116 ARG A N 1
ATOM 972 C CA . ARG A 1 116 ? 28.569 4.926 -39.167 1.00 96.94 116 ARG A CA 1
ATOM 973 C C . ARG A 1 116 ? 27.908 5.378 -40.464 1.00 96.94 116 ARG A C 1
ATOM 975 O O . ARG A 1 116 ? 28.489 5.206 -41.536 1.00 96.94 116 ARG A O 1
ATOM 982 N N . PHE A 1 117 ? 26.706 5.940 -40.376 1.00 96.81 117 PHE A N 1
ATOM 983 C CA . PHE A 1 117 ? 26.008 6.492 -41.531 1.00 96.81 117 PHE A CA 1
ATOM 984 C C . PHE A 1 117 ? 26.757 7.703 -42.103 1.00 96.81 117 PHE A C 1
ATOM 986 O O . PHE A 1 117 ? 26.979 7.768 -43.309 1.00 96.81 117 PHE A O 1
ATOM 993 N N . GLU A 1 118 ? 27.246 8.604 -41.247 1.00 97.31 118 GLU A N 1
ATOM 994 C CA . GLU A 1 118 ? 28.103 9.721 -41.660 1.00 97.31 118 GLU A CA 1
ATOM 995 C C . GLU A 1 118 ? 29.404 9.255 -42.331 1.00 97.31 118 GLU A C 1
ATOM 997 O O . GLU A 1 118 ? 29.778 9.795 -43.373 1.00 97.31 118 GLU A O 1
ATOM 1002 N N . ASP A 1 119 ? 30.087 8.243 -41.780 1.00 97.44 119 ASP A N 1
ATOM 1003 C CA . ASP A 1 119 ? 31.289 7.668 -42.407 1.00 97.44 119 ASP A CA 1
ATOM 1004 C C . ASP A 1 119 ? 30.973 7.055 -43.778 1.00 97.44 119 ASP A C 1
ATOM 1006 O O . ASP A 1 119 ? 31.693 7.273 -44.753 1.00 97.44 119 ASP A O 1
ATOM 1010 N N . THR A 1 120 ? 29.852 6.338 -43.879 1.00 96.88 120 THR A N 1
ATOM 1011 C CA . THR A 1 120 ? 29.389 5.744 -45.141 1.00 96.88 120 THR A CA 1
ATOM 1012 C C . THR A 1 120 ? 29.108 6.820 -46.188 1.00 96.88 120 THR A C 1
ATOM 1014 O O . THR A 1 120 ? 29.564 6.686 -47.323 1.00 96.88 120 THR A O 1
ATOM 1017 N N . ASN A 1 121 ? 28.441 7.913 -45.807 1.00 96.75 121 ASN A N 1
ATOM 1018 C CA . ASN A 1 121 ? 28.194 9.043 -46.704 1.00 96.75 121 ASN A CA 1
ATOM 1019 C C . ASN A 1 121 ? 29.505 9.669 -47.194 1.00 96.75 121 ASN A C 1
ATOM 1021 O O . ASN A 1 121 ? 29.669 9.871 -48.393 1.00 96.75 121 ASN A O 1
ATOM 1025 N N . LYS A 1 122 ? 30.489 9.875 -46.307 1.00 96.75 122 LYS A N 1
ATOM 1026 C CA . LYS A 1 122 ? 31.811 10.394 -46.703 1.00 96.75 122 LYS A CA 1
ATOM 1027 C C . LYS A 1 122 ? 32.524 9.486 -47.704 1.00 96.75 122 LYS A C 1
ATOM 1029 O O . LYS A 1 122 ? 33.140 9.982 -48.648 1.00 96.75 122 LYS A O 1
ATOM 1034 N N . ARG A 1 123 ? 32.454 8.164 -47.514 1.00 96.50 123 ARG A N 1
ATOM 1035 C CA . ARG A 1 123 ? 33.013 7.193 -48.472 1.00 96.50 123 ARG A CA 1
ATOM 1036 C C . ARG A 1 123 ? 32.280 7.240 -49.806 1.00 96.50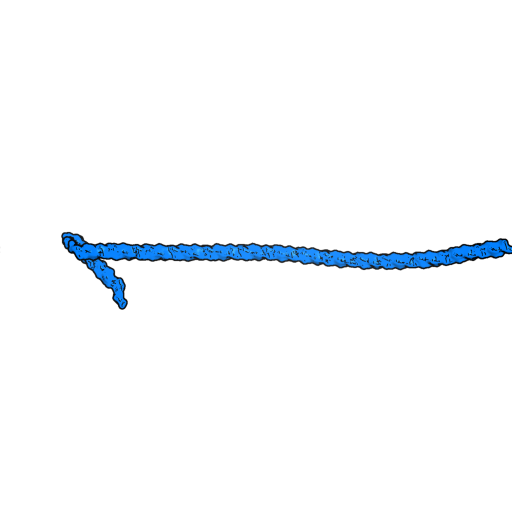 123 ARG A C 1
ATOM 1038 O O . ARG A 1 123 ? 32.925 7.161 -50.844 1.00 96.50 123 ARG A O 1
ATOM 1045 N N . PHE A 1 124 ? 30.958 7.383 -49.787 1.00 96.25 124 PHE A N 1
ATOM 1046 C CA . PHE A 1 124 ? 30.160 7.501 -51.003 1.00 96.25 124 PHE A CA 1
ATOM 1047 C C . PHE A 1 124 ? 30.508 8.776 -51.786 1.00 96.25 124 PHE A C 1
ATOM 1049 O O . PHE A 1 124 ? 30.731 8.709 -52.994 1.00 96.25 124 PHE A O 1
ATOM 1056 N N . ASP A 1 125 ? 30.671 9.909 -51.098 1.00 96.69 125 ASP A N 1
ATOM 1057 C CA . ASP A 1 125 ? 31.155 11.156 -51.701 1.00 96.69 125 ASP A CA 1
ATOM 1058 C C . ASP A 1 125 ? 32.545 10.985 -52.325 1.00 96.69 125 ASP A C 1
ATOM 1060 O O . ASP A 1 125 ? 32.824 11.512 -53.404 1.00 96.69 125 ASP A O 1
ATOM 1064 N N . ASP A 1 126 ? 33.431 10.237 -51.666 1.00 96.56 126 ASP A N 1
ATOM 1065 C CA . ASP A 1 126 ? 34.764 9.961 -52.193 1.00 96.56 126 ASP A CA 1
ATOM 1066 C C . ASP A 1 126 ? 34.738 9.073 -53.440 1.00 96.56 126 ASP A C 1
ATOM 1068 O O . ASP A 1 126 ? 35.406 9.379 -54.430 1.00 96.56 126 ASP A O 1
ATOM 1072 N N . VAL A 1 127 ? 33.911 8.025 -53.440 1.00 96.44 127 VAL A N 1
ATOM 1073 C CA . VAL A 1 127 ? 33.678 7.174 -54.615 1.00 96.44 127 VAL A CA 1
ATOM 1074 C C . VAL A 1 127 ? 33.117 7.995 -55.776 1.00 96.44 127 VAL A C 1
ATOM 1076 O O . VAL A 1 127 ? 33.617 7.872 -56.895 1.00 96.44 127 VAL A O 1
ATOM 1079 N N . ASN A 1 128 ? 32.150 8.881 -55.521 1.00 96.38 128 ASN A N 1
ATOM 1080 C CA . ASN A 1 128 ? 31.598 9.771 -56.546 1.00 96.38 128 ASN A CA 1
ATOM 1081 C C . ASN A 1 128 ? 32.683 10.663 -57.162 1.00 96.38 128 ASN A C 1
ATOM 1083 O O . ASN A 1 128 ? 32.787 10.744 -58.386 1.00 96.38 128 ASN A O 1
ATOM 1087 N N . ARG A 1 129 ? 33.564 11.256 -56.343 1.00 96.19 129 ARG A N 1
ATOM 1088 C CA . ARG A 1 129 ? 34.707 12.041 -56.847 1.00 96.19 129 ARG A CA 1
ATOM 1089 C C . ARG A 1 129 ? 35.648 11.209 -57.716 1.00 96.19 129 ARG A C 1
ATOM 1091 O O . ARG A 1 129 ? 36.102 11.690 -58.756 1.00 96.19 129 ARG A O 1
ATOM 1098 N N . HIS A 1 130 ? 35.958 9.977 -57.315 1.00 95.50 130 HIS A N 1
ATOM 1099 C CA . HIS A 1 130 ? 36.792 9.079 -58.119 1.00 95.50 130 HIS A CA 1
ATOM 1100 C C . HIS A 1 130 ? 36.119 8.735 -59.452 1.00 95.50 130 HIS A C 1
ATOM 1102 O O . HIS A 1 130 ? 36.776 8.753 -60.495 1.00 95.50 130 HIS A O 1
ATOM 1108 N N . PHE A 1 131 ? 34.809 8.486 -59.441 1.00 95.62 131 PHE A N 1
ATOM 1109 C CA . PHE A 1 131 ? 34.036 8.207 -60.647 1.00 95.62 131 PHE A CA 1
ATOM 1110 C C . PHE A 1 131 ? 34.019 9.406 -61.608 1.00 95.62 131 PHE A C 1
ATOM 1112 O O . PHE A 1 131 ? 34.294 9.242 -62.796 1.00 95.62 131 PHE A O 1
ATOM 1119 N N . GLU A 1 132 ? 33.819 10.629 -61.106 1.00 96.25 132 GLU A N 1
ATOM 1120 C CA . GLU A 1 132 ? 33.937 11.857 -61.908 1.00 96.25 132 GLU A CA 1
ATOM 1121 C C . GLU A 1 132 ? 35.323 12.011 -62.546 1.00 96.25 132 GLU A C 1
ATOM 1123 O O . GLU A 1 132 ? 35.442 12.374 -63.719 1.00 96.25 132 GLU A O 1
ATOM 1128 N N . GLN A 1 133 ? 36.391 11.726 -61.796 1.00 95.25 133 GLN A N 1
ATOM 1129 C CA . GLN A 1 133 ? 37.752 11.778 -62.331 1.00 95.25 133 GLN A CA 1
ATOM 1130 C C . GLN A 1 133 ? 37.975 10.740 -63.436 1.00 95.25 133 GLN A C 1
ATOM 1132 O O . GLN A 1 133 ? 38.624 11.053 -64.438 1.00 95.25 133 GLN A O 1
ATOM 1137 N N . LEU A 1 134 ? 37.444 9.523 -63.276 1.00 95.25 134 LEU A N 1
ATOM 1138 C CA . LEU A 1 134 ? 37.502 8.482 -64.301 1.00 95.25 134 LEU A CA 1
ATOM 1139 C C . LEU A 1 134 ? 36.736 8.895 -65.559 1.00 95.25 134 LEU A C 1
ATOM 1141 O O . LEU A 1 134 ? 37.298 8.790 -66.647 1.00 95.25 134 LEU A O 1
ATOM 1145 N N . MET A 1 135 ? 35.522 9.437 -65.419 1.00 94.00 135 MET A N 1
ATOM 1146 C CA . MET A 1 135 ? 34.743 9.949 -66.553 1.00 94.00 135 MET A CA 1
ATOM 1147 C C . MET A 1 135 ? 35.515 11.030 -67.316 1.00 94.00 135 MET A C 1
ATOM 1149 O O . MET A 1 135 ? 35.703 10.902 -68.521 1.00 94.00 135 MET A O 1
ATOM 1153 N N . ARG A 1 136 ? 36.105 12.014 -66.622 1.00 94.81 136 ARG A N 1
ATOM 1154 C CA . ARG A 1 136 ? 36.933 13.053 -67.272 1.00 94.81 136 ARG A CA 1
ATOM 1155 C C . ARG A 1 136 ? 38.144 12.483 -68.013 1.00 94.81 136 ARG A C 1
ATOM 1157 O O . ARG A 1 136 ? 38.557 13.031 -69.038 1.00 94.81 136 ARG A O 1
ATOM 1164 N N . ARG A 1 137 ? 38.767 11.420 -67.487 1.00 94.62 137 ARG A N 1
ATOM 1165 C CA . ARG A 1 137 ? 39.872 10.732 -68.175 1.00 94.62 137 ARG A CA 1
ATOM 1166 C C . ARG A 1 137 ? 39.362 10.028 -69.427 1.00 94.62 137 ARG A C 1
ATOM 1168 O O . ARG A 1 137 ? 39.971 10.206 -70.476 1.00 94.62 137 ARG A O 1
ATOM 1175 N N . ILE A 1 138 ? 38.263 9.281 -69.323 1.00 94.25 138 ILE A N 1
ATOM 1176 C CA . ILE A 1 138 ? 37.635 8.579 -70.450 1.00 94.25 138 ILE A CA 1
ATOM 1177 C C . ILE A 1 138 ? 37.233 9.569 -71.545 1.00 94.25 138 ILE A C 1
ATOM 1179 O O . ILE A 1 138 ? 37.603 9.350 -72.694 1.00 94.25 138 ILE A O 1
ATOM 1183 N N . ASP A 1 139 ? 36.592 10.688 -71.200 1.00 93.69 139 ASP A N 1
ATOM 1184 C CA . ASP A 1 139 ? 36.229 11.738 -72.159 1.00 93.69 139 ASP A CA 1
ATOM 1185 C C . ASP A 1 139 ? 37.459 12.249 -72.904 1.00 93.69 139 ASP A C 1
ATOM 1187 O O . ASP A 1 139 ? 37.482 12.310 -74.133 1.00 93.69 139 ASP A O 1
ATOM 1191 N N . ARG A 1 140 ? 38.536 12.554 -72.171 1.00 93.06 140 ARG A N 1
ATOM 1192 C CA . ARG A 1 140 ? 39.802 12.981 -72.771 1.00 93.06 140 ARG A CA 1
ATOM 1193 C C . ARG A 1 140 ? 40.356 11.912 -73.717 1.00 93.06 140 ARG A C 1
ATOM 1195 O O . ARG A 1 140 ? 40.725 12.246 -74.838 1.00 93.06 140 ARG A O 1
ATOM 1202 N N . PHE A 1 141 ? 40.408 10.647 -73.297 1.00 93.81 141 PHE A N 1
ATOM 1203 C CA . PHE A 1 141 ? 40.846 9.538 -74.155 1.00 93.81 141 PHE A CA 1
ATOM 1204 C C . PHE A 1 141 ? 39.974 9.402 -75.413 1.00 93.81 141 PHE A C 1
ATOM 1206 O O . PHE A 1 141 ? 40.504 9.185 -76.505 1.00 93.81 141 PHE A O 1
ATOM 1213 N N . MET A 1 142 ? 38.659 9.583 -75.291 1.00 93.44 142 MET A N 1
ATOM 1214 C CA . MET A 1 142 ? 37.725 9.567 -76.415 1.00 93.44 142 MET A CA 1
ATOM 1215 C C . MET A 1 142 ? 38.014 10.714 -77.393 1.00 93.44 142 MET A C 1
ATOM 1217 O O . MET A 1 142 ? 38.148 10.468 -78.588 1.00 93.44 142 MET A O 1
ATOM 1221 N N . PHE A 1 143 ? 38.229 11.941 -76.906 1.00 93.19 143 PHE A N 1
ATOM 1222 C CA . PHE A 1 143 ? 38.616 13.072 -77.758 1.00 93.19 143 PHE A CA 1
ATOM 1223 C C . PHE A 1 143 ? 39.933 12.825 -78.513 1.00 93.19 143 PHE A C 1
ATOM 1225 O O . PHE A 1 143 ? 39.999 13.064 -79.719 1.00 93.19 143 PHE A O 1
ATOM 1232 N N . TRP A 1 144 ? 40.972 12.313 -77.843 1.00 91.12 144 TRP A N 1
ATOM 1233 C CA . TRP A 1 144 ? 42.258 12.025 -78.496 1.00 91.12 144 TRP A CA 1
ATOM 1234 C C . TRP A 1 144 ? 42.164 10.889 -79.517 1.00 91.12 144 TRP A C 1
ATOM 1236 O O . TRP A 1 144 ? 42.718 11.005 -80.607 1.00 91.12 144 TRP A O 1
ATOM 1246 N N . SER A 1 145 ? 41.456 9.803 -79.200 1.00 91.44 145 SER A N 1
ATOM 1247 C CA . SER A 1 145 ? 41.297 8.670 -80.123 1.00 91.44 145 SER A CA 1
ATOM 1248 C C . SER A 1 145 ? 40.476 9.038 -81.362 1.00 91.44 145 SER A C 1
ATOM 1250 O O . SER A 1 145 ? 40.855 8.655 -82.471 1.00 91.44 145 SER A O 1
ATOM 1252 N N . LEU A 1 146 ? 39.423 9.850 -81.210 1.00 92.56 146 LEU A N 1
ATOM 1253 C CA . LEU A 1 146 ? 38.681 10.427 -82.335 1.00 92.56 146 LEU A CA 1
ATOM 1254 C C . LEU A 1 146 ? 39.566 11.345 -83.191 1.00 92.56 146 LEU A C 1
ATOM 1256 O O . LEU A 1 146 ? 39.533 11.268 -84.416 1.00 92.56 146 LEU A O 1
ATOM 1260 N N . GLY A 1 147 ? 40.413 12.169 -82.566 1.00 92.00 147 GLY A N 1
ATOM 1261 C CA . GLY A 1 147 ? 41.372 13.013 -83.284 1.00 92.00 147 GLY A CA 1
ATOM 1262 C C . GLY A 1 147 ? 42.397 12.208 -84.092 1.00 92.00 147 GLY A C 1
ATOM 1263 O O . GLY A 1 147 ? 42.622 12.498 -85.266 1.00 92.00 147 GLY A O 1
ATOM 1264 N N . ILE A 1 148 ? 42.986 11.164 -83.494 1.00 92.31 148 ILE A N 1
ATOM 1265 C CA . ILE A 1 148 ? 43.965 10.287 -84.161 1.00 92.31 148 ILE A CA 1
ATOM 1266 C C . ILE A 1 148 ? 43.314 9.521 -85.315 1.00 92.31 148 ILE A C 1
ATOM 1268 O O . ILE A 1 148 ? 43.884 9.452 -86.402 1.00 92.31 148 ILE A O 1
ATOM 1272 N N . THR A 1 149 ? 42.119 8.963 -85.104 1.00 90.81 149 THR A N 1
ATOM 1273 C CA . THR A 1 149 ? 41.393 8.239 -86.159 1.00 90.81 149 THR A CA 1
ATOM 1274 C C . THR A 1 149 ? 41.012 9.162 -87.315 1.00 90.81 149 THR A C 1
ATOM 1276 O O . THR A 1 149 ? 41.264 8.811 -88.465 1.00 90.81 149 THR A O 1
ATOM 1279 N N . ALA A 1 150 ? 40.510 10.370 -87.042 1.00 90.62 150 ALA A N 1
ATOM 1280 C CA . ALA A 1 150 ? 40.235 11.364 -88.080 1.00 90.62 150 ALA A CA 1
ATOM 1281 C C . ALA A 1 150 ? 41.505 11.778 -88.848 1.00 90.62 150 ALA A C 1
ATOM 1283 O O . ALA A 1 150 ? 41.490 11.822 -90.078 1.00 90.62 150 ALA A O 1
ATOM 1284 N N . ALA A 1 151 ? 42.621 12.026 -88.152 1.00 88.69 151 ALA A N 1
ATOM 1285 C CA . ALA A 1 151 ? 43.898 12.373 -88.779 1.00 88.69 151 ALA A CA 1
ATOM 1286 C C . ALA A 1 151 ? 44.440 11.240 -89.663 1.00 88.69 151 ALA A C 1
ATOM 1288 O O . ALA A 1 151 ? 44.906 11.501 -90.771 1.00 88.69 151 ALA A O 1
ATOM 1289 N N . ALA A 1 152 ? 44.332 9.986 -89.212 1.00 87.69 152 ALA A N 1
ATOM 1290 C CA . ALA A 1 152 ? 44.705 8.817 -90.002 1.00 87.69 152 ALA A CA 1
ATOM 1291 C C . ALA A 1 152 ? 43.857 8.707 -91.280 1.00 87.69 152 ALA A C 1
ATOM 1293 O O . ALA A 1 152 ? 44.408 8.506 -92.359 1.00 87.69 152 ALA A O 1
ATOM 1294 N N . VAL A 1 153 ? 42.537 8.909 -91.186 1.00 89.25 153 VAL A N 1
ATOM 1295 C CA . VAL A 1 153 ? 41.636 8.916 -92.353 1.00 89.25 153 VAL A CA 1
ATOM 1296 C C . VAL A 1 153 ? 42.013 10.027 -93.340 1.00 89.25 153 VAL A C 1
ATOM 1298 O O . VAL A 1 153 ? 42.133 9.764 -94.535 1.00 89.25 153 VAL A O 1
ATOM 1301 N N . VAL A 1 154 ? 42.255 11.252 -92.862 1.00 88.94 154 VAL A N 1
ATOM 1302 C CA . VAL A 1 154 ? 42.674 12.381 -93.713 1.00 88.94 154 VAL A CA 1
ATOM 1303 C C . VAL A 1 154 ? 44.021 12.107 -94.384 1.00 88.94 154 VAL A C 1
ATOM 1305 O O . VAL A 1 154 ? 44.164 12.351 -95.580 1.00 88.94 154 VAL A O 1
ATOM 1308 N N . PHE A 1 155 ? 44.995 11.577 -93.641 1.00 90.00 155 PHE A N 1
ATOM 1309 C CA . PHE A 1 155 ? 46.312 11.231 -94.174 1.00 90.00 155 PHE A CA 1
ATOM 1310 C C . PHE A 1 155 ? 46.207 10.197 -95.299 1.00 90.00 155 PHE A C 1
ATOM 1312 O O . PHE A 1 155 ? 46.768 10.405 -96.372 1.00 90.00 155 PHE A O 1
ATOM 1319 N N . VAL A 1 156 ? 45.430 9.131 -95.082 1.00 88.12 156 VAL A N 1
ATOM 1320 C CA . VAL A 1 156 ? 45.165 8.090 -96.084 1.00 88.12 156 VAL A CA 1
ATOM 1321 C C . VAL A 1 156 ? 44.526 8.693 -97.338 1.00 88.12 156 VAL A C 1
ATOM 1323 O O . VAL A 1 156 ? 44.996 8.426 -98.438 1.00 88.12 156 VAL A O 1
ATOM 1326 N N . ILE A 1 157 ? 43.516 9.560 -97.197 1.00 88.75 157 ILE A N 1
ATOM 1327 C CA . ILE A 1 157 ? 42.854 10.214 -98.340 1.00 88.75 157 ILE A CA 1
ATOM 1328 C C . ILE A 1 157 ? 43.813 11.127 -99.121 1.00 88.75 157 ILE A C 1
ATOM 1330 O O . ILE A 1 157 ? 43.721 11.188 -100.345 1.00 88.75 157 ILE A O 1
ATOM 1334 N N . ASN A 1 158 ? 44.705 11.847 -98.436 1.00 87.00 158 ASN A N 1
ATOM 1335 C CA . ASN A 1 158 ? 45.608 12.809 -99.072 1.00 87.00 158 ASN A CA 1
ATOM 1336 C C . ASN A 1 158 ? 46.817 12.148 -99.758 1.00 87.00 158 ASN A C 1
ATOM 1338 O O . ASN A 1 158 ? 47.325 12.698 -100.721 1.00 87.00 158 ASN A O 1
ATOM 1342 N N . TYR A 1 159 ? 47.281 10.989 -99.276 1.00 81.44 159 TYR A N 1
ATOM 1343 C CA . TYR A 1 159 ? 48.397 10.243 -99.886 1.00 81.44 159 TYR A CA 1
ATOM 1344 C C . TYR A 1 159 ? 47.965 9.288 -101.012 1.00 81.44 159 TYR A C 1
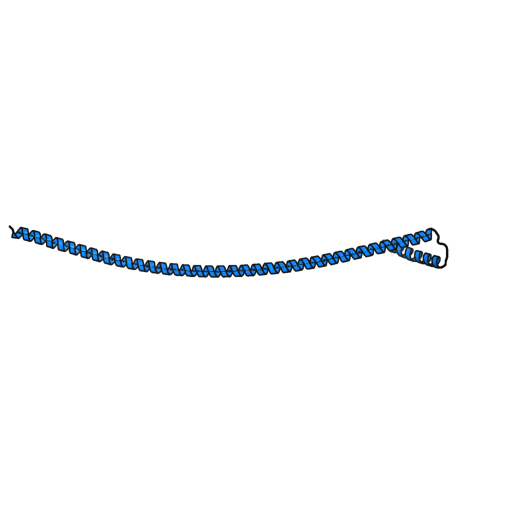ATOM 1346 O O . TYR A 1 159 ? 48.801 8.855 -101.800 1.00 81.44 159 TYR A O 1
ATOM 1354 N N . LEU A 1 160 ? 46.680 8.919 -101.067 1.00 73.12 160 LEU A N 1
ATOM 1355 C CA . LEU A 1 160 ? 46.099 8.084 -102.131 1.00 73.12 160 LEU A CA 1
ATOM 1356 C C . LEU A 1 160 ? 45.545 8.897 -103.317 1.00 73.12 160 LEU A C 1
ATOM 1358 O O . LEU A 1 160 ? 44.969 8.308 -104.232 1.00 73.12 160 LEU A O 1
ATOM 1362 N N . LYS A 1 161 ? 45.705 10.223 -103.308 1.00 58.81 161 LYS A N 1
ATOM 1363 C CA . LYS A 1 161 ? 45.418 11.126 -104.431 1.00 58.81 161 LYS A CA 1
ATOM 1364 C C . LYS A 1 161 ? 46.714 11.686 -104.994 1.00 58.81 161 LYS A C 1
ATOM 1366 O O . LYS A 1 161 ? 46.745 11.878 -106.228 1.00 58.81 161 LYS A O 1
#

Foldseek 3Di:
DPDPCPVVVVLVVLLVVLVVCVVVVDDDDPVNVVSVVVNVVVVVVVVVVVVVVVVVVVVVVVVVVVVVVVVVVVVVVVVVVVVVVVVVVVVVVVVVVVVVVVVVVVVVVVVVVVVVVVVVVVVVVVVVVVVVVVVVVVVVVVVVVVVVVVVVVVVVVVVVD

Radius of gyration: 62.02 Å; chains: 1; bounding box: 102×34×175 Å

Sequence (161 aa):
MFDNDIFEKWLDSKSGDIVEKMGQGEQLRTEEMMVLVLKAQSNHFHHLDRDLRGEMIALREDLQAEMKTLRSDFQSEMRTLREDMNRRFESVDKRFESVDKRFESVDKRFEDMNKRFEDTNKRFDDVNRHFEQLMRRIDRFMFWSLGITAAAVVFVINYLK